Protein AF-A0AAD0YIH4-F1 (afdb_monomer_lite)

Sequence (157 aa):
MSGNIFQLDGFDDEIKNIKSNDTKKQFVEDNEIQKISLNMYKDDWEDLLRYRTYVITDQKKDFSQAEAFIYGLKLLDKKYKIKRGQEKISLDRGRREGEKREKKSSSIDLPSEWLNFINDFLYHKKMNEGIIKYSRLDMISEMISLIKQKNKEIPWN

Organism: NCBI:txid1493872

Structure (mmCIF, N/CA/C/O backbone):
data_AF-A0AAD0YIH4-F1
#
_entry.id   AF-A0AAD0YIH4-F1
#
loop_
_atom_site.group_PDB
_atom_site.id
_atom_site.type_symbol
_atom_site.label_atom_id
_atom_site.label_alt_id
_atom_site.label_comp_id
_atom_site.label_asym_id
_atom_site.label_entity_id
_atom_site.label_seq_id
_atom_site.pdbx_PDB_ins_code
_atom_site.Cartn_x
_atom_site.Cartn_y
_atom_site.Cartn_z
_atom_site.occupancy
_atom_site.B_iso_or_equiv
_atom_site.auth_seq_id
_atom_site.auth_comp_id
_atom_site.auth_asym_id
_atom_site.auth_atom_id
_atom_site.pdbx_PDB_model_num
ATOM 1 N N . MET A 1 1 ? -38.125 65.284 5.736 1.00 34.56 1 MET A N 1
ATOM 2 C CA . MET A 1 1 ? -38.991 64.887 6.868 1.00 34.56 1 MET A CA 1
ATOM 3 C C . MET A 1 1 ? -39.918 63.783 6.384 1.00 34.56 1 MET A C 1
ATOM 5 O O . MET A 1 1 ? -40.360 63.905 5.253 1.00 34.56 1 MET A O 1
ATOM 9 N N . SER A 1 2 ? -40.115 62.748 7.217 1.00 38.72 2 SER A N 1
ATOM 10 C CA . SER A 1 2 ? -41.028 61.583 7.095 1.00 38.72 2 SER A CA 1
ATOM 11 C C . SER A 1 2 ? -41.093 60.902 5.716 1.00 38.72 2 SER A C 1
ATOM 13 O O . SER A 1 2 ? -41.623 61.454 4.765 1.00 38.72 2 SER A O 1
ATOM 15 N N . GLY A 1 3 ? -40.558 59.700 5.516 1.00 37.09 3 GLY A N 1
ATOM 16 C CA . GLY A 1 3 ? -40.854 58.513 6.313 1.00 37.09 3 GLY A CA 1
ATOM 17 C C . GLY A 1 3 ? -42.113 57.856 5.752 1.00 37.09 3 GLY A C 1
ATOM 18 O O . GLY A 1 3 ? -43.198 58.373 5.972 1.00 37.09 3 GLY A O 1
ATOM 19 N N . ASN A 1 4 ? -41.944 56.754 5.021 1.00 42.50 4 ASN A N 1
ATOM 20 C CA . ASN A 1 4 ? -42.858 55.619 5.068 1.00 42.50 4 ASN A CA 1
ATOM 21 C C . ASN A 1 4 ? -42.137 54.369 4.562 1.00 42.50 4 ASN A C 1
ATOM 23 O O . ASN A 1 4 ? -41.763 54.243 3.398 1.00 42.50 4 ASN A O 1
ATOM 27 N N . ILE A 1 5 ? -41.907 53.490 5.529 1.00 46.03 5 ILE A N 1
ATOM 28 C CA . ILE A 1 5 ? -41.504 52.101 5.401 1.00 46.03 5 ILE A CA 1
ATOM 29 C C . ILE A 1 5 ? -42.656 51.376 4.704 1.00 46.03 5 ILE A C 1
ATOM 31 O O . ILE A 1 5 ? -43.760 51.340 5.239 1.00 46.03 5 ILE A O 1
ATOM 35 N N . PHE A 1 6 ? -42.402 50.799 3.534 1.00 43.91 6 PHE A N 1
ATOM 36 C CA . PHE A 1 6 ? -43.259 49.750 2.993 1.00 43.91 6 PHE A CA 1
ATOM 37 C C . PHE A 1 6 ? -42.583 48.411 3.280 1.00 43.91 6 PHE A C 1
ATOM 39 O O . PHE A 1 6 ? -41.640 48.009 2.600 1.00 43.91 6 PHE A O 1
ATOM 46 N N . GLN A 1 7 ? -43.051 47.768 4.351 1.00 48.78 7 GLN A N 1
ATOM 47 C CA . GLN A 1 7 ? -42.919 46.333 4.566 1.00 48.78 7 GLN A CA 1
ATOM 48 C C . GLN A 1 7 ? -43.753 45.633 3.490 1.00 48.78 7 GLN A C 1
ATOM 50 O O . GLN A 1 7 ? -44.964 45.830 3.414 1.00 48.78 7 GLN A O 1
ATOM 55 N N . LEU A 1 8 ? -43.095 44.856 2.634 1.00 46.34 8 LEU A N 1
ATOM 56 C CA . LEU A 1 8 ? -43.752 43.870 1.786 1.00 46.34 8 LEU A CA 1
ATOM 57 C C . LEU A 1 8 ? -43.713 42.538 2.539 1.00 46.34 8 LEU A C 1
ATOM 59 O O . LEU A 1 8 ? -42.771 41.761 2.406 1.00 46.34 8 LEU A O 1
ATOM 63 N N . ASP A 1 9 ? -44.738 42.328 3.363 1.00 48.41 9 ASP A N 1
ATOM 64 C CA . ASP A 1 9 ? -45.154 41.002 3.812 1.00 48.41 9 ASP A CA 1
ATOM 65 C C . ASP A 1 9 ? -45.593 40.206 2.577 1.00 48.41 9 ASP A C 1
ATOM 67 O O . ASP A 1 9 ? -46.499 40.628 1.855 1.00 48.41 9 ASP A O 1
ATOM 71 N N . GLY A 1 10 ? -44.943 39.069 2.311 1.00 44.09 10 GLY A N 1
ATOM 72 C CA . GLY A 1 10 ? -45.422 38.143 1.279 1.00 44.09 10 GLY A CA 1
ATOM 73 C C . GLY A 1 10 ? -44.395 37.304 0.520 1.00 44.09 10 GLY A C 1
ATOM 74 O O . GLY A 1 10 ? -44.792 36.654 -0.439 1.00 44.09 10 GLY A O 1
ATOM 75 N N . PHE A 1 11 ? -43.113 37.276 0.908 1.00 43.19 11 PHE A N 1
ATOM 76 C CA . PHE A 1 11 ? -42.099 36.425 0.248 1.00 43.19 11 PHE A CA 1
ATOM 77 C C . PHE A 1 11 ? -41.573 35.250 1.097 1.00 43.19 11 PHE A C 1
ATOM 79 O O . PHE A 1 11 ? -40.743 34.480 0.617 1.00 43.19 11 PHE A O 1
ATOM 86 N N . ASP A 1 12 ? -42.080 35.050 2.318 1.00 44.97 12 ASP A N 1
ATOM 87 C CA . ASP A 1 12 ? -41.549 34.031 3.243 1.00 44.97 12 ASP A CA 1
ATOM 88 C C . ASP A 1 12 ? -42.301 32.684 3.240 1.00 44.97 12 ASP A C 1
ATOM 90 O O . ASP A 1 12 ? -41.853 31.727 3.883 1.00 44.97 12 ASP A O 1
ATOM 94 N N . ASP A 1 13 ? -43.395 32.563 2.481 1.00 45.16 13 ASP A N 1
ATOM 95 C CA . ASP A 1 13 ? -44.203 31.333 2.444 1.00 45.16 13 ASP A CA 1
ATOM 96 C C . ASP A 1 13 ? -43.926 30.421 1.233 1.00 45.16 13 ASP A C 1
ATOM 98 O O . ASP A 1 13 ? -44.296 29.247 1.260 1.00 45.16 13 ASP A O 1
ATOM 102 N N . GLU A 1 14 ? -43.174 30.874 0.222 1.00 39.62 14 GLU A N 1
ATOM 103 C CA . GLU A 1 14 ? -42.782 30.022 -0.920 1.00 39.62 14 GLU A CA 1
ATOM 104 C C . GLU A 1 14 ? -41.479 29.230 -0.697 1.00 39.62 14 GLU A C 1
ATOM 106 O O . GLU A 1 14 ? -41.251 28.208 -1.344 1.00 39.62 14 GLU A O 1
ATOM 111 N N . ILE A 1 15 ? -40.644 29.605 0.282 1.00 42.94 15 ILE A N 1
ATOM 112 C CA . ILE A 1 15 ? -39.392 28.877 0.583 1.00 42.94 15 ILE A CA 1
ATOM 113 C C . ILE A 1 15 ? -39.635 27.655 1.497 1.00 42.94 15 ILE A C 1
ATOM 115 O O . ILE A 1 15 ? -38.762 26.800 1.667 1.00 42.94 15 ILE A O 1
ATOM 119 N N . LYS A 1 16 ? -40.843 27.492 2.054 1.00 40.66 16 LYS A N 1
ATOM 120 C CA . LYS A 1 16 ? -41.147 26.409 3.008 1.00 40.66 16 LYS A CA 1
ATOM 121 C C . LYS A 1 16 ? -41.650 25.098 2.396 1.00 40.66 16 LYS A C 1
ATOM 123 O O . LYS A 1 16 ? -41.770 24.133 3.143 1.00 40.66 16 LYS A O 1
ATOM 128 N N . ASN A 1 17 ? -41.861 25.005 1.078 1.00 40.72 17 ASN A N 1
ATOM 129 C CA . ASN A 1 17 ? -42.498 23.824 0.467 1.00 40.72 17 ASN A CA 1
ATOM 130 C C . ASN A 1 17 ? -41.671 23.014 -0.546 1.00 40.72 17 ASN A C 1
ATOM 132 O O . ASN A 1 17 ? -42.222 22.149 -1.221 1.00 40.72 17 ASN A O 1
ATOM 136 N N . ILE A 1 18 ? -40.344 23.176 -0.607 1.00 45.50 18 ILE A N 1
ATOM 137 C CA . ILE A 1 18 ? -39.478 22.252 -1.375 1.00 45.50 18 ILE A CA 1
ATOM 138 C C . ILE A 1 18 ? -38.484 21.550 -0.445 1.00 45.50 18 ILE A C 1
ATOM 140 O O . ILE A 1 18 ? -37.269 21.541 -0.624 1.00 45.50 18 ILE A O 1
ATOM 144 N N . LYS A 1 19 ? -39.034 20.923 0.592 1.00 43.19 19 LYS A N 1
ATOM 145 C CA . LYS A 1 19 ? -38.451 19.727 1.197 1.00 43.19 19 LYS A CA 1
ATOM 146 C C . LYS A 1 19 ? -39.546 18.680 1.250 1.00 43.19 19 LYS A C 1
ATOM 148 O O . LYS A 1 19 ? -40.392 18.745 2.136 1.00 43.19 19 LYS A O 1
ATOM 153 N N . SER A 1 20 ? -39.509 17.726 0.322 1.00 40.34 20 SER A N 1
ATOM 154 C CA . SER A 1 20 ? -39.433 16.288 0.628 1.00 40.34 20 SER A CA 1
ATOM 155 C C . SER A 1 20 ? -39.711 15.442 -0.620 1.00 40.34 20 SER A C 1
ATOM 157 O O . SER A 1 20 ? -40.820 15.439 -1.136 1.00 40.34 20 SER A O 1
ATOM 159 N N . ASN A 1 21 ? -38.688 14.663 -0.983 1.00 36.91 21 ASN A N 1
ATOM 160 C CA . ASN A 1 21 ? -38.746 13.321 -1.574 1.00 36.91 21 ASN A CA 1
ATOM 161 C C . ASN A 1 21 ? -39.139 13.194 -3.061 1.00 36.91 21 ASN A C 1
ATOM 163 O O . ASN A 1 21 ? -40.308 13.154 -3.403 1.00 36.91 21 ASN A O 1
ATOM 167 N N . ASP A 1 22 ? -38.153 12.978 -3.941 1.00 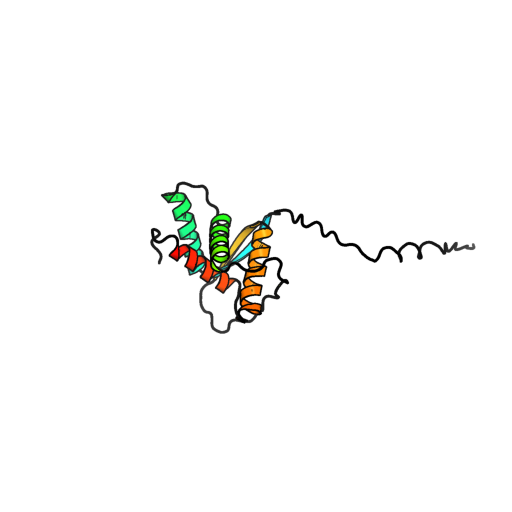36.97 22 ASP A N 1
ATOM 168 C CA . ASP A 1 22 ? -37.718 11.598 -4.194 1.00 36.97 22 ASP A CA 1
ATOM 169 C C . ASP A 1 22 ? -36.370 11.489 -4.935 1.00 36.97 22 ASP A C 1
ATOM 171 O O . ASP A 1 22 ? -36.170 11.902 -6.074 1.00 36.97 22 ASP A O 1
ATOM 175 N N . THR A 1 23 ? -35.421 10.916 -4.206 1.00 45.72 23 THR A N 1
ATOM 176 C CA . THR A 1 23 ? -34.347 10.003 -4.602 1.00 45.72 23 THR A CA 1
ATOM 177 C C . THR A 1 23 ? -34.129 9.722 -6.101 1.00 45.72 23 THR A C 1
ATOM 179 O O . THR A 1 23 ? -34.565 8.706 -6.633 1.00 45.72 23 THR A O 1
ATOM 182 N N . LYS A 1 24 ? -33.241 10.495 -6.733 1.00 36.31 24 LYS A N 1
ATOM 183 C CA . LYS A 1 24 ? -32.194 9.941 -7.611 1.00 36.31 24 LYS A CA 1
ATOM 184 C C . LYS A 1 24 ? -30.882 10.653 -7.303 1.00 36.31 24 LYS A C 1
ATOM 186 O O . LYS A 1 24 ? -30.561 11.670 -7.906 1.00 36.31 24 LYS A O 1
ATOM 191 N N . LYS A 1 25 ? -30.116 10.110 -6.346 1.00 39.94 25 LYS A N 1
ATOM 192 C CA . LYS A 1 25 ? -28.673 10.375 -6.274 1.00 39.94 25 LYS A CA 1
ATOM 193 C C . LYS A 1 25 ? -28.102 9.978 -7.632 1.00 39.94 25 LYS A C 1
ATOM 195 O O . LYS A 1 25 ? -28.015 8.790 -7.935 1.00 39.94 25 LYS A O 1
ATOM 200 N N . GLN A 1 26 ? -27.782 10.969 -8.455 1.00 36.53 26 GLN A N 1
ATOM 201 C CA . GLN A 1 26 ? -26.915 10.793 -9.606 1.00 36.53 26 GLN A CA 1
ATOM 202 C C . GLN A 1 26 ? -25.568 10.306 -9.064 1.00 36.53 26 GLN A C 1
ATOM 204 O O . GLN A 1 26 ? -24.735 11.094 -8.636 1.00 36.53 26 GLN A O 1
ATOM 209 N N . PHE A 1 27 ? -25.383 8.987 -9.026 1.00 39.50 27 PHE A N 1
ATOM 210 C CA . PHE A 1 27 ? -24.064 8.367 -8.970 1.00 39.50 27 PHE A CA 1
ATOM 211 C C . PHE A 1 27 ? -23.416 8.564 -10.341 1.00 39.50 27 PHE A C 1
ATOM 213 O O . PHE A 1 27 ? -23.359 7.659 -11.167 1.00 39.50 27 PHE A O 1
ATOM 220 N N . VAL A 1 28 ? -22.990 9.793 -10.591 1.00 44.62 28 VAL A N 1
ATOM 221 C CA . VAL A 1 28 ? -21.922 10.100 -11.532 1.00 44.62 28 VAL A CA 1
ATOM 222 C C . VAL A 1 28 ? -20.889 10.821 -10.678 1.00 44.62 28 VAL A C 1
ATOM 224 O O . VAL A 1 28 ? -20.770 12.038 -10.709 1.00 44.62 28 VAL A O 1
ATOM 227 N N . GLU A 1 29 ? -20.240 10.073 -9.780 1.00 48.09 29 GLU A N 1
ATOM 228 C CA . GLU A 1 29 ? -18.961 10.537 -9.252 1.00 48.09 29 GLU A CA 1
ATOM 229 C C . GLU A 1 29 ? -18.001 10.450 -10.430 1.00 48.09 29 GLU A C 1
ATOM 231 O O . GLU A 1 29 ? -17.615 9.359 -10.853 1.00 48.09 29 GLU A O 1
ATOM 236 N N . ASP A 1 30 ? -17.698 11.606 -11.009 1.00 55.88 30 ASP A N 1
ATOM 237 C CA . ASP A 1 30 ? -16.627 11.741 -11.974 1.00 55.88 30 ASP A CA 1
ATOM 238 C C . ASP A 1 30 ? -15.370 11.056 -11.416 1.00 55.88 30 ASP A C 1
ATOM 240 O O . ASP A 1 30 ? -15.063 11.135 -10.218 1.00 55.88 30 ASP A O 1
ATOM 244 N N . ASN A 1 31 ? -14.632 10.371 -12.293 1.00 72.06 31 ASN A N 1
ATOM 245 C CA . ASN A 1 31 ? -13.295 9.828 -12.024 1.00 72.06 31 ASN A CA 1
ATOM 246 C C . ASN A 1 31 ? -12.278 10.972 -11.850 1.00 72.06 31 ASN A C 1
ATOM 248 O O . ASN A 1 31 ? -11.231 11.013 -12.496 1.00 72.06 31 ASN A O 1
ATOM 252 N N . GLU A 1 32 ? -12.614 11.943 -11.007 1.00 88.81 32 GLU A N 1
ATOM 253 C CA . GLU A 1 32 ? -11.792 13.081 -10.673 1.00 88.81 32 GLU A CA 1
ATOM 254 C C . GLU A 1 32 ? -10.505 12.575 -10.030 1.00 88.81 32 GLU A C 1
ATOM 256 O O . GLU A 1 32 ? -10.502 11.741 -9.116 1.00 88.81 32 GLU A O 1
ATOM 261 N N . ILE A 1 33 ? -9.394 13.075 -10.553 1.00 90.12 33 ILE A N 1
ATOM 262 C CA . ILE A 1 33 ? -8.071 12.771 -10.041 1.00 90.12 33 ILE A CA 1
ATOM 263 C C . ILE A 1 33 ? -7.828 13.672 -8.833 1.00 90.12 33 ILE A C 1
ATOM 265 O O . ILE A 1 33 ? -7.804 14.895 -8.947 1.00 90.12 33 ILE A O 1
ATOM 269 N N . GLN A 1 34 ? -7.614 13.060 -7.673 1.00 91.38 34 GLN A N 1
ATOM 270 C CA . GLN A 1 34 ? -7.374 13.754 -6.416 1.00 91.38 34 GLN A CA 1
ATOM 271 C C . GLN A 1 34 ? -5.963 13.466 -5.906 1.00 91.38 34 GLN A C 1
ATOM 273 O O . GLN A 1 34 ? -5.536 12.313 -5.785 1.00 91.38 34 GLN A O 1
ATOM 278 N N . LYS A 1 35 ? -5.245 14.532 -5.550 1.00 90.75 35 LYS A N 1
ATOM 279 C CA . LYS A 1 35 ? -3.925 14.432 -4.930 1.00 90.75 35 LYS A CA 1
ATOM 280 C C . LYS A 1 35 ? -4.057 14.006 -3.475 1.00 90.75 35 LYS A C 1
ATOM 282 O O . LYS A 1 35 ? -4.691 14.695 -2.675 1.00 90.75 35 LYS A O 1
ATOM 287 N N . ILE A 1 36 ? -3.399 12.913 -3.101 1.00 88.56 36 ILE A N 1
ATOM 288 C CA . ILE A 1 36 ? -3.373 12.428 -1.721 1.00 88.56 36 ILE A CA 1
ATOM 289 C C . ILE A 1 36 ? -1.960 12.351 -1.157 1.00 88.56 36 ILE A C 1
ATOM 291 O O . ILE A 1 36 ? -1.000 12.022 -1.853 1.00 88.56 36 ILE A O 1
ATOM 295 N N . SER A 1 37 ? -1.841 12.622 0.144 1.00 86.62 37 SER A N 1
ATOM 296 C CA . SER A 1 37 ? -0.620 12.335 0.896 1.00 86.62 37 SER A CA 1
ATOM 297 C C . SER A 1 37 ? -0.533 10.838 1.180 1.00 86.62 37 SER A C 1
ATOM 299 O O . SER A 1 37 ? -1.440 10.244 1.771 1.00 86.62 37 SER A O 1
ATOM 301 N N . LEU A 1 38 ? 0.581 10.241 0.769 1.00 86.69 38 LEU A N 1
ATOM 302 C CA . LEU A 1 38 ? 0.908 8.844 0.978 1.00 86.69 38 LEU A CA 1
ATOM 303 C C . LEU A 1 38 ? 2.025 8.748 2.021 1.00 86.69 38 LEU A C 1
ATOM 305 O O . LEU A 1 38 ? 3.199 8.974 1.723 1.00 86.69 38 LEU A O 1
ATOM 309 N N . ASN A 1 39 ? 1.636 8.421 3.252 1.00 90.56 39 ASN A N 1
ATOM 310 C CA . ASN A 1 39 ? 2.558 8.115 4.343 1.00 90.56 39 ASN A CA 1
ATOM 311 C C . ASN A 1 39 ? 2.764 6.601 4.414 1.00 90.56 39 ASN A C 1
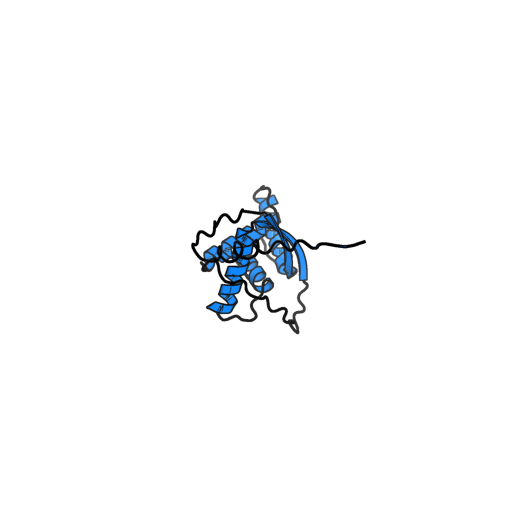ATOM 313 O O . ASN A 1 39 ? 1.787 5.865 4.535 1.00 90.56 39 ASN A O 1
ATOM 317 N N . MET A 1 40 ? 4.018 6.155 4.362 1.00 92.06 40 MET A N 1
ATOM 318 C CA . MET A 1 40 ? 4.419 4.741 4.350 1.00 92.06 40 MET A CA 1
ATOM 319 C C . MET A 1 40 ? 5.568 4.503 5.329 1.00 92.06 40 MET A C 1
ATOM 321 O O . MET A 1 40 ? 6.303 5.441 5.657 1.00 92.06 40 MET A O 1
ATOM 325 N N . TYR A 1 41 ? 5.773 3.255 5.759 1.00 93.62 41 TYR A N 1
ATOM 326 C CA . TYR A 1 41 ? 7.084 2.874 6.288 1.00 93.62 41 TYR A CA 1
ATOM 327 C C . TYR A 1 41 ? 8.124 2.963 5.174 1.00 93.62 41 TYR A C 1
ATOM 329 O O . TYR A 1 41 ? 7.807 2.751 4.004 1.00 93.62 41 TYR A O 1
ATOM 337 N N . LYS A 1 42 ? 9.359 3.304 5.535 1.00 93.31 42 LYS A N 1
ATOM 338 C CA . LYS A 1 42 ? 10.448 3.451 4.570 1.00 93.31 42 LYS A CA 1
ATOM 339 C C . LYS A 1 42 ? 10.669 2.176 3.759 1.00 93.31 42 LYS A C 1
ATOM 341 O O . LYS A 1 42 ? 10.710 2.274 2.542 1.00 93.31 42 LYS A O 1
ATOM 346 N N . ASP A 1 43 ? 10.706 1.014 4.408 1.00 93.94 43 ASP A N 1
ATOM 347 C CA . ASP A 1 43 ? 10.904 -0.267 3.714 1.00 93.94 43 ASP A CA 1
ATOM 348 C C . ASP A 1 43 ? 9.786 -0.518 2.685 1.00 93.94 43 ASP A C 1
ATOM 350 O O . ASP A 1 43 ? 10.058 -0.793 1.522 1.00 93.94 43 ASP A O 1
ATOM 354 N N . ASP A 1 44 ? 8.524 -0.284 3.069 1.00 95.12 44 ASP A N 1
ATOM 355 C CA . ASP A 1 44 ? 7.371 -0.421 2.168 1.00 95.12 44 ASP A CA 1
ATOM 356 C C . ASP A 1 44 ? 7.449 0.547 0.974 1.00 95.12 44 ASP A C 1
ATOM 358 O O . ASP A 1 44 ? 7.020 0.228 -0.137 1.00 95.12 44 ASP A O 1
ATOM 362 N N . TRP A 1 45 ? 7.977 1.754 1.195 1.00 94.81 45 TRP A N 1
ATOM 363 C CA . TRP A 1 45 ? 8.199 2.740 0.140 1.00 94.81 45 TRP A CA 1
ATOM 364 C C . TRP A 1 45 ? 9.319 2.309 -0.816 1.00 94.81 45 TRP A C 1
ATOM 366 O O . TRP A 1 45 ? 9.153 2.418 -2.033 1.00 94.81 45 TRP A O 1
ATOM 376 N N . GLU A 1 46 ? 10.428 1.786 -0.288 1.00 95.00 46 GLU A N 1
ATOM 377 C CA . GLU A 1 46 ? 11.539 1.242 -1.079 1.00 95.00 46 GLU A CA 1
ATOM 378 C C . GLU A 1 46 ? 11.096 0.030 -1.905 1.00 95.00 46 GLU A C 1
ATOM 380 O O . GLU A 1 46 ? 11.447 -0.081 -3.080 1.00 95.00 46 GLU A O 1
ATOM 385 N N . ASP A 1 47 ? 10.259 -0.836 -1.338 1.00 96.44 47 ASP A N 1
ATOM 386 C CA . ASP A 1 47 ? 9.680 -1.982 -2.035 1.00 96.44 47 ASP A CA 1
ATOM 387 C C . ASP A 1 47 ? 8.725 -1.560 -3.156 1.00 96.44 47 ASP A C 1
ATOM 389 O O . ASP A 1 47 ? 8.780 -2.102 -4.263 1.00 96.44 47 ASP A O 1
ATOM 393 N N . LEU A 1 48 ? 7.873 -0.557 -2.916 1.00 96.00 48 LEU A N 1
ATOM 394 C CA . LEU A 1 48 ? 6.994 -0.020 -3.957 1.00 96.00 48 LEU A CA 1
ATOM 395 C C . LEU A 1 48 ? 7.801 0.595 -5.105 1.00 96.00 48 LEU A C 1
ATOM 397 O O . LEU A 1 48 ? 7.470 0.392 -6.276 1.00 96.00 48 LEU A O 1
ATOM 401 N N . LEU A 1 49 ? 8.873 1.323 -4.779 1.00 94.81 49 LEU A N 1
ATOM 402 C CA . LEU A 1 49 ? 9.801 1.845 -5.777 1.00 94.81 49 LEU A CA 1
ATOM 403 C C . LEU A 1 49 ? 10.511 0.732 -6.534 1.00 94.81 49 LEU A C 1
ATOM 405 O O . LEU A 1 49 ? 10.654 0.838 -7.747 1.00 94.81 49 LEU A O 1
ATOM 409 N N . ARG A 1 50 ? 10.934 -0.337 -5.856 1.00 95.81 50 ARG A N 1
ATOM 410 C CA . ARG A 1 50 ? 11.574 -1.483 -6.505 1.00 95.81 50 ARG A CA 1
ATOM 411 C C . ARG A 1 50 ? 10.638 -2.147 -7.504 1.00 95.81 50 ARG A C 1
ATOM 413 O O . ARG A 1 50 ? 11.050 -2.398 -8.634 1.00 95.81 50 ARG A O 1
ATOM 420 N N . TYR A 1 51 ? 9.377 -2.353 -7.121 1.00 96.62 51 TYR A N 1
ATOM 421 C CA . TYR A 1 51 ? 8.348 -2.848 -8.033 1.00 96.62 51 TYR A CA 1
ATOM 422 C C . TYR A 1 51 ? 8.191 -1.939 -9.251 1.00 96.62 51 TYR A C 1
ATOM 424 O O . TYR A 1 51 ? 8.258 -2.403 -10.388 1.00 96.62 51 TYR A O 1
ATOM 432 N N . ARG A 1 52 ? 8.024 -0.632 -9.020 1.00 95.38 52 ARG A N 1
ATOM 433 C CA . ARG A 1 52 ? 7.890 0.347 -10.101 1.00 95.38 52 ARG A CA 1
ATOM 434 C C . ARG A 1 52 ? 9.094 0.308 -11.042 1.00 95.38 52 ARG A C 1
ATOM 436 O O . ARG A 1 52 ? 8.903 0.268 -12.252 1.00 95.38 52 ARG A O 1
ATOM 443 N N . THR A 1 53 ? 10.309 0.319 -10.498 1.00 94.75 53 THR A N 1
ATOM 444 C CA . THR A 1 53 ? 11.545 0.281 -11.286 1.00 94.75 53 THR A CA 1
ATOM 445 C C . THR A 1 53 ? 11.587 -0.966 -12.151 1.00 94.75 53 THR A C 1
ATOM 447 O O . THR A 1 53 ? 11.759 -0.815 -13.349 1.00 94.75 53 THR A O 1
ATOM 450 N N . TYR A 1 54 ? 11.321 -2.150 -11.591 1.00 94.56 54 TYR A N 1
ATOM 451 C CA . TYR A 1 54 ? 11.256 -3.400 -12.355 1.00 94.56 54 TYR A CA 1
ATOM 452 C C . TYR A 1 54 ? 10.272 -3.322 -13.536 1.00 94.56 54 TYR A C 1
ATOM 454 O O . TYR A 1 54 ? 10.593 -3.719 -14.654 1.00 94.56 54 TYR A O 1
ATOM 462 N N . VAL A 1 55 ? 9.078 -2.754 -13.335 1.00 94.44 55 VAL A N 1
ATOM 463 C CA . VAL A 1 55 ? 8.109 -2.588 -14.434 1.00 94.44 55 VAL A CA 1
ATOM 464 C C . VAL A 1 55 ? 8.650 -1.653 -15.526 1.00 94.44 55 VAL A C 1
ATOM 466 O O . VAL A 1 55 ? 8.473 -1.924 -16.714 1.00 94.44 55 VAL A O 1
ATOM 469 N N . ILE A 1 56 ? 9.348 -0.581 -15.152 1.00 93.94 56 ILE A N 1
ATOM 470 C CA . ILE A 1 56 ? 9.943 0.353 -16.117 1.00 93.94 56 ILE A CA 1
ATOM 471 C C . ILE A 1 56 ? 11.124 -0.285 -16.855 1.00 93.94 56 ILE A C 1
ATOM 473 O O . ILE A 1 56 ? 11.196 -0.207 -18.078 1.00 93.94 56 ILE A O 1
ATOM 477 N N . THR A 1 57 ? 12.059 -0.904 -16.137 1.00 91.69 57 THR A N 1
ATOM 478 C CA . THR A 1 57 ? 13.329 -1.381 -16.701 1.00 91.69 57 THR A CA 1
ATOM 479 C C . THR A 1 57 ? 13.170 -2.694 -17.444 1.00 91.69 57 THR A C 1
ATOM 481 O O . THR A 1 57 ? 13.616 -2.820 -18.585 1.00 91.69 57 THR A O 1
ATOM 484 N N . ASP A 1 58 ? 12.506 -3.663 -16.823 1.00 91.25 58 ASP A N 1
ATOM 485 C CA . ASP A 1 58 ? 12.450 -5.036 -17.314 1.00 91.25 58 ASP A CA 1
ATOM 486 C C . ASP A 1 58 ? 11.250 -5.237 -18.238 1.00 91.25 58 ASP A C 1
ATOM 488 O O . ASP A 1 58 ? 11.367 -5.896 -19.271 1.00 91.25 58 ASP A O 1
ATOM 492 N N . GLN A 1 59 ? 10.103 -4.622 -17.922 1.00 89.94 59 GLN A N 1
ATOM 493 C CA . GLN A 1 59 ? 8.912 -4.702 -18.778 1.00 89.94 59 GLN A CA 1
ATOM 494 C C . GLN A 1 59 ? 8.816 -3.571 -19.809 1.00 89.94 59 GLN A C 1
ATOM 496 O O . GLN A 1 59 ? 7.940 -3.636 -20.672 1.00 89.94 59 GLN A O 1
ATOM 501 N N . LYS A 1 60 ? 9.711 -2.572 -19.754 1.00 89.75 60 LYS A N 1
ATOM 502 C CA . LYS A 1 60 ? 9.789 -1.440 -20.698 1.00 89.75 60 LYS A CA 1
ATOM 503 C C . LYS A 1 60 ? 8.462 -0.693 -20.858 1.00 89.75 60 LYS A C 1
ATOM 505 O O . LYS A 1 60 ? 8.044 -0.388 -21.975 1.00 89.75 60 LYS A O 1
ATOM 510 N N . LYS A 1 61 ? 7.783 -0.431 -19.740 1.00 91.12 61 LYS A N 1
ATOM 511 C CA . LYS A 1 61 ? 6.516 0.311 -19.702 1.00 91.12 61 LYS A CA 1
ATOM 512 C C . LYS A 1 61 ? 6.685 1.628 -18.966 1.00 91.12 61 LYS A C 1
ATOM 514 O O . LYS A 1 61 ? 7.317 1.670 -17.912 1.00 91.12 61 LYS A O 1
ATOM 519 N N . ASP A 1 62 ? 6.030 2.667 -19.468 1.00 89.81 62 ASP A N 1
ATOM 520 C CA . ASP A 1 62 ? 5.815 3.873 -18.679 1.00 89.81 62 ASP A CA 1
ATOM 521 C C . ASP A 1 62 ? 4.904 3.519 -17.505 1.00 89.81 62 ASP A C 1
ATOM 523 O O . ASP A 1 62 ? 3.777 3.061 -17.691 1.00 89.81 62 ASP A O 1
ATOM 527 N N . PHE A 1 63 ? 5.445 3.641 -16.292 1.00 92.69 63 PHE A N 1
ATOM 528 C CA . PHE A 1 63 ? 4.757 3.217 -15.080 1.00 92.69 63 PHE A CA 1
ATOM 529 C C . PHE A 1 63 ? 5.027 4.188 -13.929 1.00 92.69 63 PHE A C 1
ATOM 531 O O . PHE A 1 63 ? 6.150 4.380 -13.444 1.00 92.69 63 PHE A O 1
ATOM 538 N N . SER A 1 64 ? 3.974 4.858 -13.496 1.00 93.38 64 SER A N 1
ATOM 539 C CA . SER A 1 64 ? 3.992 5.868 -12.447 1.00 93.38 64 SER A CA 1
ATOM 540 C C . SER A 1 64 ? 3.919 5.252 -11.046 1.00 93.38 64 SER A C 1
ATOM 542 O O . SER A 1 64 ? 3.567 4.088 -10.846 1.00 93.38 64 SER A O 1
ATOM 544 N N . GLN A 1 65 ? 4.228 6.064 -10.031 1.00 91.75 65 GLN A N 1
ATOM 545 C CA . GLN A 1 65 ? 4.054 5.663 -8.630 1.00 91.75 65 GLN A CA 1
ATOM 546 C C . GLN A 1 65 ? 2.576 5.410 -8.289 1.00 91.75 65 GLN A C 1
ATOM 548 O O . GLN A 1 65 ? 2.268 4.503 -7.518 1.00 91.75 65 GLN A O 1
ATOM 553 N N . ALA A 1 66 ? 1.666 6.194 -8.877 1.00 94.06 66 ALA A N 1
ATOM 554 C CA . ALA A 1 66 ? 0.227 6.024 -8.711 1.00 94.06 66 ALA A CA 1
ATOM 555 C C . ALA A 1 66 ? -0.248 4.681 -9.285 1.00 94.06 66 ALA A C 1
ATOM 557 O O . ALA A 1 66 ? -1.001 3.971 -8.625 1.00 94.06 66 ALA A O 1
ATOM 558 N N . GLU A 1 67 ? 0.242 4.276 -10.459 1.00 95.69 67 GLU A N 1
ATOM 559 C CA . GLU A 1 67 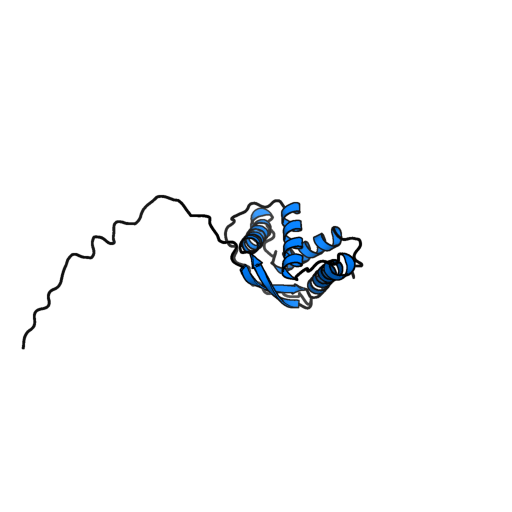? -0.104 2.979 -11.053 1.00 95.69 67 GLU A CA 1
ATOM 560 C C . GLU A 1 67 ? 0.439 1.800 -10.245 1.00 95.69 67 GLU A C 1
ATOM 562 O O . GLU A 1 67 ? -0.276 0.815 -10.052 1.00 95.69 67 GLU A O 1
ATOM 567 N N . ALA A 1 68 ? 1.655 1.912 -9.704 1.00 95.75 68 ALA A N 1
ATOM 568 C CA . ALA A 1 68 ? 2.203 0.919 -8.781 1.00 95.75 68 ALA A CA 1
ATOM 569 C C . ALA A 1 68 ? 1.329 0.773 -7.525 1.00 95.75 68 ALA A C 1
ATOM 571 O O . ALA A 1 68 ? 1.038 -0.340 -7.080 1.00 95.75 68 ALA A O 1
ATOM 572 N N . PHE A 1 69 ? 0.857 1.897 -6.983 1.00 96.12 69 PHE A N 1
ATOM 573 C CA . PHE A 1 69 ? -0.048 1.912 -5.840 1.00 96.12 69 PHE A CA 1
ATOM 574 C C . PHE A 1 69 ? -1.414 1.293 -6.180 1.00 96.12 69 PHE A C 1
ATOM 576 O O . PHE A 1 69 ? -1.886 0.404 -5.474 1.00 96.12 69 PHE A O 1
ATOM 583 N N . ILE A 1 70 ? -2.018 1.686 -7.306 1.00 96.50 70 ILE A N 1
ATOM 584 C CA . ILE A 1 70 ? -3.287 1.133 -7.806 1.00 96.50 70 ILE A CA 1
ATOM 585 C C . ILE A 1 70 ? -3.174 -0.373 -8.055 1.00 96.50 70 ILE A C 1
ATOM 587 O O . ILE A 1 70 ? -4.101 -1.117 -7.738 1.00 96.50 70 ILE A O 1
ATOM 591 N N . TYR A 1 71 ? -2.055 -0.852 -8.602 1.00 97.38 71 TYR A N 1
ATOM 592 C CA . TYR A 1 71 ? -1.816 -2.285 -8.773 1.00 97.38 71 TYR A CA 1
ATOM 593 C C . TYR A 1 71 ? -1.909 -3.023 -7.436 1.00 97.38 71 TYR A C 1
ATOM 595 O O . TYR A 1 71 ? -2.604 -4.035 -7.333 1.00 97.38 71 TYR A O 1
ATOM 603 N N . GLY A 1 72 ? -1.285 -2.477 -6.397 1.00 97.00 72 GLY A N 1
ATOM 604 C CA . GLY A 1 72 ? -1.413 -2.996 -5.047 1.00 97.00 72 GLY A CA 1
ATOM 605 C C . GLY A 1 72 ? -2.862 -3.003 -4.540 1.00 97.00 72 GLY A C 1
ATOM 606 O O . GLY A 1 72 ? -3.332 -4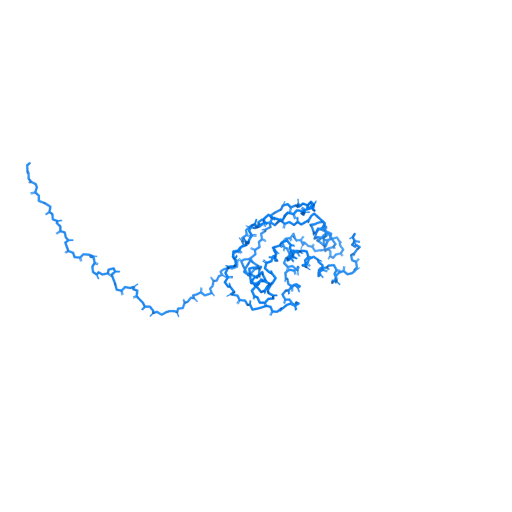.032 -4.048 1.00 97.00 72 GLY A O 1
ATOM 607 N N . LEU A 1 73 ? -3.603 -1.902 -4.701 1.00 96.56 73 LEU A N 1
ATOM 608 C CA . LEU A 1 73 ? -5.017 -1.834 -4.302 1.00 96.56 73 LEU A CA 1
ATOM 609 C C . LEU A 1 73 ? -5.871 -2.881 -5.034 1.00 96.56 73 LEU A C 1
ATOM 611 O O . LEU A 1 73 ? -6.700 -3.542 -4.413 1.00 96.56 73 LEU A O 1
ATOM 615 N N . LYS A 1 74 ? -5.615 -3.117 -6.327 1.00 96.81 74 LYS A N 1
ATOM 616 C CA . LYS A 1 74 ? -6.259 -4.191 -7.105 1.00 96.81 74 LYS A CA 1
ATOM 617 C C . LYS A 1 74 ? -5.977 -5.578 -6.525 1.00 96.81 74 LYS A C 1
ATOM 619 O O . LYS A 1 74 ? -6.836 -6.455 -6.601 1.00 96.81 74 LYS A O 1
ATOM 624 N N . LEU A 1 75 ? -4.786 -5.819 -5.972 1.00 97.44 75 LEU A N 1
ATOM 625 C CA . LEU A 1 75 ? -4.473 -7.090 -5.310 1.00 97.44 75 LEU A CA 1
ATOM 626 C C . LEU A 1 75 ? -5.250 -7.258 -4.002 1.00 97.44 75 LEU A C 1
ATOM 628 O O . LEU A 1 75 ? -5.747 -8.356 -3.741 1.00 97.44 75 LEU A O 1
ATOM 632 N N . LEU A 1 76 ? -5.392 -6.187 -3.216 1.00 96.56 76 LEU A N 1
ATOM 633 C CA . LEU A 1 76 ? -6.237 -6.193 -2.019 1.00 96.56 76 LEU A CA 1
ATOM 634 C C . LEU A 1 76 ? -7.697 -6.481 -2.376 1.00 96.56 76 LEU A C 1
ATOM 636 O O . LEU A 1 76 ? -8.308 -7.362 -1.773 1.00 96.56 76 LEU A O 1
ATOM 640 N N . ASP A 1 77 ? -8.229 -5.798 -3.388 1.00 95.06 77 ASP A N 1
ATOM 641 C CA . ASP A 1 77 ? -9.613 -5.969 -3.836 1.00 95.06 77 ASP A CA 1
ATOM 642 C C . ASP A 1 77 ? -9.893 -7.418 -4.264 1.00 95.06 77 ASP A C 1
ATOM 644 O O . ASP A 1 77 ? -10.833 -8.057 -3.789 1.00 95.06 77 ASP A O 1
ATOM 648 N N . LYS A 1 78 ? -8.987 -8.008 -5.056 1.00 95.00 78 LYS A N 1
ATOM 649 C CA . LYS A 1 78 ? -9.071 -9.420 -5.464 1.00 95.00 78 LYS A CA 1
ATOM 650 C C . LYS A 1 78 ? -9.035 -10.398 -4.290 1.00 95.00 78 LYS A C 1
ATOM 652 O O . LYS A 1 78 ? -9.696 -11.435 -4.359 1.00 95.00 78 LYS A O 1
ATOM 657 N N . LYS A 1 79 ? -8.235 -10.112 -3.257 1.00 95.94 79 LYS A N 1
ATOM 658 C CA . LYS A 1 79 ? -8.065 -10.993 -2.091 1.00 95.94 79 LYS A CA 1
ATOM 659 C C . LYS A 1 79 ? -9.279 -10.952 -1.165 1.00 95.94 79 LYS A C 1
ATOM 661 O O . LYS A 1 79 ? -9.701 -12.006 -0.702 1.00 95.94 79 LYS A O 1
ATOM 666 N N . TYR A 1 80 ? -9.819 -9.765 -0.900 1.00 92.88 80 TYR A N 1
ATOM 667 C CA . TYR A 1 80 ? -10.824 -9.568 0.147 1.00 92.88 80 TYR A CA 1
ATOM 668 C C . TYR A 1 80 ? -12.261 -9.448 -0.357 1.00 92.88 80 TYR A C 1
ATOM 670 O O . TYR A 1 80 ? -13.172 -9.770 0.399 1.00 92.88 80 TYR A O 1
ATOM 678 N N . LYS A 1 81 ? -12.483 -9.022 -1.610 1.00 90.31 81 LYS A N 1
ATOM 679 C CA . LYS A 1 81 ? -13.823 -8.851 -2.206 1.00 90.31 81 LYS A CA 1
ATOM 680 C C . LYS A 1 81 ? -14.789 -8.106 -1.275 1.00 90.31 81 LYS A C 1
ATOM 682 O O . LYS A 1 81 ? -15.870 -8.591 -0.940 1.00 90.31 81 LYS A O 1
ATOM 687 N N . ILE A 1 82 ? -14.358 -6.940 -0.809 1.00 90.19 82 ILE A N 1
ATOM 688 C CA . ILE A 1 82 ? -15.085 -6.164 0.196 1.00 90.19 82 ILE A CA 1
ATOM 689 C C . ILE A 1 82 ? -16.352 -5.519 -0.381 1.00 90.19 82 ILE A C 1
ATOM 691 O O . ILE A 1 82 ? -16.444 -5.221 -1.573 1.00 90.19 82 ILE A O 1
ATOM 695 N N . LYS A 1 83 ? -17.326 -5.237 0.489 1.00 91.12 83 LYS A N 1
ATOM 696 C CA . LYS A 1 83 ? -18.516 -4.461 0.122 1.00 91.12 83 LYS A CA 1
ATOM 697 C C . LYS A 1 83 ? -18.137 -2.990 -0.091 1.00 91.12 83 LYS A C 1
ATOM 699 O O . LYS A 1 83 ? -17.439 -2.413 0.737 1.00 91.12 83 LYS A O 1
ATOM 704 N N . ARG A 1 84 ? -18.618 -2.387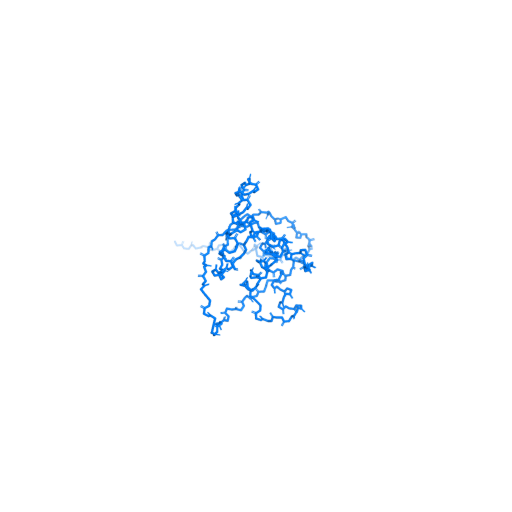 -1.183 1.00 92.50 84 ARG A N 1
ATOM 705 C CA . ARG A 1 84 ? -18.342 -0.988 -1.557 1.00 92.50 84 ARG A CA 1
ATOM 706 C C . ARG A 1 84 ? -19.358 -0.005 -0.969 1.00 92.50 84 ARG A C 1
ATOM 708 O O . ARG A 1 84 ? -20.434 -0.428 -0.539 1.00 92.50 84 ARG A O 1
ATOM 715 N N . GLY A 1 85 ? -19.017 1.284 -0.955 1.00 90.44 85 GLY A N 1
ATOM 716 C CA . GLY A 1 85 ? -19.912 2.364 -0.518 1.00 90.44 85 GLY A CA 1
ATOM 717 C C . GLY A 1 85 ? -20.176 2.347 0.987 1.00 90.44 85 GLY A C 1
ATOM 718 O O . GLY A 1 85 ? -21.311 2.546 1.419 1.00 90.44 85 GLY A O 1
ATOM 719 N N . GLN A 1 86 ? -19.151 2.023 1.773 1.00 89.81 86 GLN A N 1
ATOM 720 C CA . GLN A 1 86 ? -19.221 2.012 3.228 1.00 89.81 86 GLN A CA 1
ATOM 721 C C . GLN A 1 86 ? -19.144 3.432 3.788 1.00 89.81 86 GLN A C 1
ATOM 723 O O . GLN A 1 86 ? -18.662 4.368 3.145 1.00 89.81 86 GLN A O 1
ATOM 728 N N . GLU A 1 87 ? -19.601 3.591 5.026 1.00 86.38 87 GLU A N 1
ATOM 729 C CA . GLU A 1 87 ? -19.506 4.867 5.724 1.00 86.38 87 GLU A CA 1
ATOM 730 C C . GLU A 1 87 ? -18.043 5.292 5.896 1.00 86.38 87 GLU A C 1
ATOM 732 O O . GLU A 1 87 ? -17.122 4.475 6.009 1.00 86.38 87 GLU A O 1
ATOM 737 N N . LYS A 1 88 ? -17.805 6.605 5.908 1.00 82.38 88 LYS A N 1
ATOM 738 C CA . LYS A 1 88 ? -16.458 7.132 6.103 1.00 82.38 88 LYS A CA 1
ATOM 739 C C . LYS A 1 88 ? -16.014 6.864 7.533 1.00 82.38 88 LYS A C 1
ATOM 741 O O . LYS A 1 88 ? -16.559 7.434 8.475 1.00 82.38 88 LYS A O 1
ATOM 746 N N . ILE A 1 89 ? -14.988 6.040 7.700 1.00 76.56 89 ILE A N 1
ATOM 747 C CA . ILE A 1 89 ? -14.412 5.825 9.025 1.00 76.56 89 ILE A CA 1
ATOM 748 C C . ILE A 1 89 ? -13.575 7.034 9.449 1.00 76.56 89 ILE A C 1
ATOM 750 O O . ILE A 1 89 ? -12.697 7.511 8.723 1.00 76.56 89 ILE A O 1
ATOM 754 N N . SER A 1 90 ? -13.791 7.489 10.682 1.00 68.56 90 SER A N 1
ATOM 755 C CA . SER A 1 90 ? -12.830 8.369 11.337 1.00 68.56 90 SER A CA 1
ATOM 756 C C . SER A 1 90 ? -11.549 7.574 11.588 1.00 68.56 90 SER A C 1
ATOM 758 O O . SER A 1 90 ? -11.549 6.532 12.252 1.00 68.56 90 SER A O 1
ATOM 760 N N . LEU A 1 91 ? -10.442 8.022 10.998 1.00 63.97 91 LEU A N 1
ATOM 761 C CA . LEU A 1 91 ? -9.147 7.431 11.291 1.00 63.97 91 LEU A CA 1
ATOM 762 C C . LEU A 1 91 ? -8.736 7.875 12.679 1.00 63.97 91 LEU A C 1
ATOM 764 O O . LEU A 1 91 ? -8.478 9.056 12.909 1.00 63.97 91 LEU A O 1
ATOM 768 N N . ASP A 1 92 ? -8.667 6.902 13.580 1.00 59.53 92 ASP A N 1
ATOM 769 C CA . ASP A 1 92 ? -8.112 7.114 14.897 1.00 59.53 92 ASP A CA 1
ATOM 770 C C . ASP A 1 92 ? -6.691 7.672 14.738 1.00 59.53 92 ASP A C 1
ATOM 772 O O . ASP A 1 92 ? -5.814 7.032 14.149 1.00 59.53 92 ASP A O 1
ATOM 776 N N . ARG A 1 93 ? -6.481 8.909 15.200 1.00 52.03 93 ARG A N 1
ATOM 777 C CA . ARG A 1 93 ? -5.174 9.588 15.166 1.00 52.03 93 ARG A CA 1
ATOM 778 C C . ARG A 1 93 ? -4.235 9.049 16.251 1.00 52.03 93 ARG A C 1
ATOM 780 O O . ARG A 1 93 ? -3.198 9.660 16.503 1.00 52.03 93 ARG A O 1
ATOM 787 N N . GLY A 1 94 ? -4.623 7.950 16.906 1.00 46.53 94 GLY A N 1
ATOM 788 C CA . GLY A 1 94 ? -3.960 7.347 18.051 1.00 46.53 94 GLY A CA 1
ATOM 789 C C . GLY A 1 94 ? -2.441 7.344 17.918 1.00 46.53 94 GLY A C 1
ATOM 790 O O . GLY A 1 94 ? -1.870 6.836 16.950 1.00 46.53 94 GLY A O 1
ATOM 791 N N . ARG A 1 95 ? -1.788 7.929 18.924 1.00 43.94 95 ARG A N 1
ATOM 792 C CA . ARG A 1 95 ? -0.341 7.875 19.118 1.00 43.94 95 ARG A CA 1
ATOM 793 C C . ARG A 1 95 ? 0.036 6.393 19.215 1.00 43.94 95 ARG A C 1
ATOM 795 O O . ARG A 1 95 ? -0.281 5.745 20.208 1.00 43.94 95 ARG A O 1
ATOM 802 N N . ARG A 1 96 ? 0.680 5.831 18.187 1.00 55.19 96 ARG A N 1
ATOM 803 C CA . ARG A 1 96 ? 1.378 4.546 18.338 1.00 55.19 96 ARG A CA 1
ATOM 804 C C . ARG A 1 96 ? 2.560 4.798 19.267 1.00 55.19 96 ARG A C 1
ATOM 806 O O . ARG A 1 96 ? 3.619 5.228 18.817 1.00 55.19 96 ARG A O 1
ATOM 813 N N . GLU A 1 97 ? 2.367 4.601 20.565 1.00 47.22 97 GLU A N 1
ATOM 814 C CA . GLU A 1 97 ? 3.492 4.474 21.484 1.00 47.22 97 GLU A CA 1
ATOM 815 C C . GLU A 1 97 ? 4.365 3.306 21.004 1.00 47.22 97 GLU A C 1
ATOM 817 O O . GLU A 1 97 ? 3.892 2.181 20.858 1.00 47.22 97 GLU A O 1
ATOM 822 N N . GLY A 1 98 ? 5.630 3.593 20.689 1.00 58.69 98 GLY A N 1
ATOM 823 C CA . GLY A 1 98 ? 6.657 2.573 20.456 1.00 58.69 98 GLY A CA 1
ATOM 824 C C . GLY A 1 98 ? 7.022 2.249 19.004 1.00 58.69 98 GLY A C 1
ATOM 825 O O . GLY A 1 98 ? 7.974 1.499 18.791 1.00 58.69 98 GLY A O 1
ATOM 826 N N . GLU A 1 99 ? 6.360 2.812 17.990 1.00 57.06 99 GLU A N 1
ATOM 827 C CA . GLU A 1 99 ? 6.683 2.468 16.599 1.00 57.06 99 GL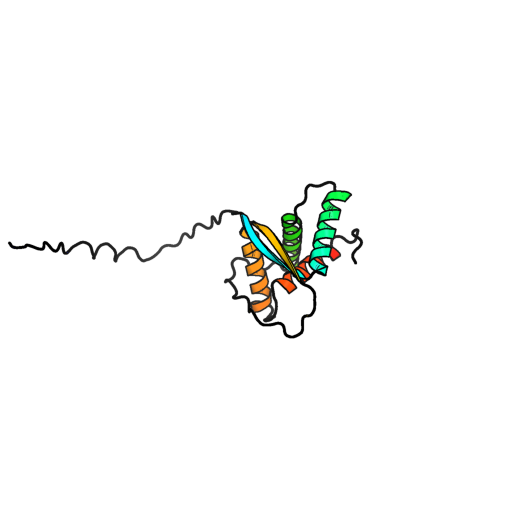U A CA 1
ATOM 828 C C . GLU A 1 99 ? 7.866 3.286 16.052 1.00 57.06 99 GLU A C 1
ATOM 830 O O . GLU A 1 99 ? 7.706 4.398 15.553 1.00 57.06 99 GLU A O 1
ATOM 835 N N . LYS A 1 100 ? 9.071 2.712 16.154 1.00 69.88 100 LYS A N 1
ATOM 836 C CA . LYS A 1 100 ? 10.352 3.323 15.743 1.00 69.88 100 LYS A CA 1
ATOM 837 C C . LYS A 1 100 ? 10.679 3.202 14.245 1.00 69.88 100 LYS A C 1
ATOM 839 O O . LYS A 1 100 ? 11.765 3.608 13.840 1.00 69.88 100 LYS A O 1
ATOM 844 N N . ARG A 1 101 ? 9.800 2.616 13.422 1.00 81.50 101 ARG A N 1
ATOM 845 C CA . ARG A 1 101 ? 10.073 2.441 11.984 1.00 81.50 101 ARG A CA 1
ATOM 846 C C . ARG A 1 101 ? 10.080 3.799 11.284 1.00 81.50 101 ARG A C 1
ATOM 848 O O . ARG A 1 101 ? 9.140 4.578 11.442 1.00 81.50 101 ARG A O 1
ATOM 855 N N . GLU A 1 102 ? 11.130 4.064 10.508 1.00 88.25 102 GLU A N 1
ATOM 856 C CA . GLU A 1 102 ? 11.258 5.293 9.723 1.00 88.25 102 GLU A CA 1
ATOM 857 C C . GLU A 1 102 ? 10.082 5.402 8.740 1.00 88.25 102 GLU A C 1
ATOM 859 O O . GLU A 1 102 ? 9.682 4.414 8.118 1.00 88.25 102 GLU A O 1
ATOM 864 N N . LYS A 1 103 ? 9.501 6.600 8.618 1.00 89.75 103 LYS A N 1
ATOM 865 C CA . LYS A 1 103 ? 8.357 6.867 7.739 1.00 89.75 103 LYS A CA 1
ATOM 866 C C . LYS A 1 103 ? 8.767 7.814 6.623 1.00 89.75 103 LYS A C 1
ATOM 868 O O . LYS A 1 103 ? 9.508 8.769 6.850 1.00 89.75 103 LYS A O 1
ATOM 873 N N . LYS A 1 104 ? 8.242 7.572 5.425 1.00 91.94 104 LYS A N 1
ATOM 874 C CA . LYS A 1 104 ? 8.370 8.466 4.272 1.00 91.94 104 LYS A CA 1
ATOM 875 C C . LYS A 1 104 ? 6.999 9.017 3.914 1.00 91.94 104 LYS A C 1
ATOM 877 O O . LYS A 1 104 ? 6.021 8.274 3.834 1.00 91.94 104 LYS A O 1
ATOM 882 N N . SER A 1 105 ? 6.946 10.331 3.724 1.00 89.06 105 SER A N 1
ATOM 883 C CA . SER A 1 105 ? 5.771 11.024 3.209 1.00 89.06 105 SER A CA 1
ATOM 884 C C . SER A 1 105 ? 6.006 11.369 1.748 1.00 89.06 105 SER A C 1
ATOM 886 O O . SER A 1 105 ? 7.059 11.895 1.389 1.00 89.06 105 SER A O 1
ATOM 888 N N . SER A 1 106 ? 5.033 11.051 0.910 1.00 88.62 106 SER A N 1
ATOM 889 C CA . SER A 1 106 ? 5.011 11.397 -0.507 1.00 88.62 106 SER A CA 1
ATOM 890 C C . SER A 1 106 ? 3.606 11.849 -0.897 1.00 88.62 106 SER A C 1
ATOM 892 O O . SER A 1 106 ? 2.701 11.915 -0.060 1.00 88.62 106 SER A O 1
ATOM 894 N N . SER A 1 107 ? 3.401 12.216 -2.156 1.00 91.06 107 SER A N 1
ATOM 895 C CA . SER A 1 107 ? 2.065 12.484 -2.683 1.00 91.06 107 SER A CA 1
ATOM 896 C C . SER A 1 107 ? 1.895 11.814 -4.031 1.00 91.06 107 SER A C 1
ATOM 898 O O . SER A 1 107 ? 2.848 11.751 -4.807 1.00 91.06 107 SER A O 1
ATOM 900 N N . ILE A 1 108 ? 0.691 11.319 -4.285 1.00 91.69 108 ILE A N 1
ATOM 901 C CA . ILE A 1 108 ? 0.303 10.705 -5.552 1.00 91.69 108 ILE A CA 1
ATOM 902 C C . ILE A 1 108 ? -1.081 11.202 -5.951 1.00 91.69 108 ILE A C 1
ATOM 904 O O . ILE A 1 108 ? -1.893 11.543 -5.089 1.00 91.69 108 ILE A O 1
ATOM 908 N N . ASP A 1 109 ? -1.337 11.199 -7.249 1.00 92.94 109 ASP A N 1
ATOM 909 C CA . ASP A 1 109 ? -2.629 11.549 -7.816 1.00 92.94 109 ASP A CA 1
ATOM 910 C C . ASP A 1 109 ? -3.409 10.255 -8.077 1.00 92.94 109 ASP A C 1
ATOM 912 O O . ASP A 1 109 ? -2.921 9.359 -8.771 1.00 92.94 109 ASP A O 1
ATOM 916 N N . LEU A 1 110 ? -4.587 10.113 -7.465 1.00 92.94 110 LEU A N 1
ATOM 917 C CA . LEU A 1 110 ? -5.423 8.916 -7.572 1.00 92.94 110 LEU A CA 1
ATOM 918 C C . LEU A 1 110 ? -6.841 9.264 -8.030 1.00 92.94 110 LEU A C 1
ATOM 920 O O . LEU A 1 110 ? -7.406 10.241 -7.543 1.00 92.94 110 LEU A O 1
ATOM 924 N N . PRO A 1 111 ? -7.460 8.430 -8.884 1.00 93.88 111 PRO A N 1
ATOM 925 C CA . PRO A 1 111 ? -8.889 8.524 -9.154 1.00 93.88 111 PRO A CA 1
ATOM 926 C C . PRO A 1 111 ? -9.722 8.356 -7.876 1.00 93.88 111 PRO A C 1
ATOM 928 O O . PRO A 1 111 ? -9.406 7.512 -7.026 1.00 93.88 111 PRO A O 1
ATOM 931 N N . SER A 1 112 ? -10.812 9.116 -7.779 1.00 90.88 112 SER A N 1
ATOM 932 C CA . SER A 1 112 ? -11.801 9.080 -6.688 1.00 90.88 112 SER A CA 1
ATOM 933 C C . SER A 1 112 ? -12.257 7.659 -6.321 1.00 90.88 112 SER A C 1
ATOM 935 O O . SER A 1 112 ? -12.313 7.313 -5.139 1.00 90.88 112 SER A O 1
ATOM 937 N N . GLU A 1 113 ? -12.464 6.783 -7.310 1.00 92.56 113 GLU A N 1
ATOM 938 C CA . GLU A 1 113 ? -12.842 5.374 -7.114 1.00 92.56 113 GLU A CA 1
ATOM 939 C C . GLU A 1 113 ? -11.883 4.616 -6.173 1.00 92.56 113 GLU A C 1
ATOM 941 O O . GLU A 1 113 ? -12.311 3.842 -5.302 1.00 92.56 113 GLU A O 1
ATOM 946 N N . TRP A 1 114 ? -10.575 4.854 -6.313 1.00 93.88 114 TRP A N 1
ATOM 947 C CA . TRP A 1 114 ? -9.550 4.214 -5.488 1.00 93.88 114 TRP A CA 1
ATOM 948 C C . TRP A 1 114 ? -9.491 4.812 -4.086 1.00 93.88 114 TRP A C 1
ATOM 950 O O . TRP A 1 114 ? -9.209 4.094 -3.128 1.00 93.88 114 TRP A O 1
ATOM 960 N N . LEU A 1 115 ? -9.817 6.095 -3.929 1.00 91.69 115 LEU A N 1
ATOM 961 C CA . LEU A 1 115 ? -9.952 6.710 -2.607 1.00 91.69 115 LEU A CA 1
ATOM 962 C C . LEU A 1 115 ? -11.148 6.143 -1.846 1.00 91.69 115 LEU A C 1
ATOM 964 O O . LEU A 1 115 ? -11.026 5.816 -0.661 1.00 91.69 115 LEU A O 1
ATOM 968 N N . ASN A 1 116 ? -12.263 5.946 -2.546 1.00 92.62 116 ASN A N 1
ATOM 969 C CA . ASN A 1 116 ? -13.436 5.270 -2.008 1.00 92.62 116 ASN A CA 1
ATOM 970 C C . ASN A 1 116 ? -13.095 3.829 -1.609 1.00 92.62 116 ASN A C 1
ATOM 972 O O . ASN A 1 116 ? -13.468 3.392 -0.523 1.00 92.62 116 ASN A O 1
ATOM 976 N N . PHE A 1 117 ? -12.301 3.116 -2.418 1.00 94.88 117 PHE A N 1
ATOM 977 C CA . PHE A 1 117 ? -11.850 1.761 -2.077 1.00 94.88 117 PHE A CA 1
ATOM 978 C C . PHE A 1 117 ? -11.020 1.733 -0.799 1.00 94.88 117 PHE A C 1
ATOM 980 O O . PHE A 1 117 ? -11.253 0.890 0.060 1.00 94.88 117 PHE A O 1
ATOM 987 N N . ILE A 1 118 ? -10.074 2.661 -0.647 1.00 93.69 118 ILE A N 1
ATOM 988 C CA . ILE A 1 118 ? -9.260 2.759 0.569 1.00 93.69 118 ILE A CA 1
ATOM 989 C C . ILE A 1 118 ? -10.159 2.951 1.794 1.00 93.69 118 ILE A C 1
ATOM 991 O O . ILE A 1 118 ? -9.933 2.314 2.822 1.00 93.69 118 ILE A O 1
ATOM 995 N N . ASN A 1 119 ? -11.182 3.807 1.706 1.00 93.00 119 ASN A N 1
ATOM 996 C CA . ASN A 1 119 ? -12.136 3.978 2.801 1.00 93.00 119 ASN A CA 1
ATOM 997 C C . ASN A 1 119 ? -12.905 2.682 3.097 1.00 93.00 119 ASN A C 1
ATOM 999 O O . ASN A 1 119 ? -12.925 2.243 4.247 1.00 93.00 119 ASN A O 1
ATOM 1003 N N . ASP A 1 120 ? -13.478 2.060 2.067 1.00 94.44 120 ASP A N 1
ATOM 1004 C CA . ASP A 1 120 ? -14.248 0.818 2.184 1.00 94.44 120 ASP A CA 1
ATOM 1005 C C . ASP A 1 120 ? -13.404 -0.308 2.795 1.00 94.44 120 ASP A C 1
ATOM 1007 O O . ASP A 1 120 ? -13.868 -1.056 3.657 1.00 94.44 120 ASP A O 1
ATOM 1011 N N . PHE A 1 121 ? -12.136 -0.405 2.395 1.00 94.94 121 PHE A N 1
ATOM 1012 C CA . PHE A 1 121 ? -11.212 -1.425 2.875 1.00 94.94 121 PHE A CA 1
ATOM 1013 C C . PHE A 1 121 ? -10.894 -1.250 4.355 1.00 94.94 121 PHE A C 1
ATOM 1015 O O . PHE A 1 121 ? -10.937 -2.202 5.136 1.00 94.94 121 PHE A O 1
ATOM 1022 N N . LEU A 1 122 ? -10.610 -0.020 4.768 1.00 92.62 122 LEU A N 1
ATOM 1023 C CA . LEU A 1 122 ? -10.345 0.264 6.169 1.00 92.62 122 LEU A CA 1
ATOM 1024 C C . LEU A 1 122 ? -11.608 0.091 7.025 1.00 92.62 122 LEU A C 1
ATOM 1026 O O . LEU A 1 122 ? -11.501 -0.382 8.156 1.00 92.62 122 LEU A O 1
ATOM 1030 N N . TYR A 1 123 ? -12.792 0.431 6.498 1.00 93.56 123 TYR A N 1
ATOM 1031 C CA . TYR A 1 123 ? -14.066 0.137 7.157 1.00 93.56 123 TYR A CA 1
ATOM 1032 C C . TYR A 1 123 ? -14.212 -1.369 7.370 1.00 93.56 123 TYR A C 1
ATOM 1034 O O . TYR A 1 123 ? -14.440 -1.802 8.495 1.00 93.56 123 TYR A O 1
ATOM 1042 N N . HIS A 1 124 ? -14.008 -2.172 6.323 1.00 93.31 124 HIS A N 1
ATOM 1043 C CA . HIS A 1 124 ? -14.087 -3.629 6.403 1.00 93.31 124 HIS A CA 1
ATOM 1044 C C . HIS A 1 124 ? -13.171 -4.192 7.498 1.00 93.31 124 HIS A C 1
ATOM 1046 O O . HIS A 1 124 ? -13.622 -4.945 8.361 1.00 93.31 124 HIS A O 1
ATOM 1052 N N . LYS A 1 125 ? -11.906 -3.759 7.526 1.00 93.06 125 LYS A N 1
ATOM 1053 C CA . LYS A 1 125 ? -10.926 -4.200 8.527 1.00 93.06 125 LYS A CA 1
ATOM 1054 C C . LYS A 1 125 ? -11.311 -3.816 9.955 1.00 93.06 125 LYS A C 1
ATOM 1056 O O . LYS A 1 125 ? -11.126 -4.605 10.878 1.00 93.06 125 LYS A O 1
ATOM 1061 N N . LYS A 1 126 ? -11.855 -2.617 10.157 1.00 90.50 126 LYS A N 1
ATOM 1062 C CA . LYS A 1 126 ? -12.208 -2.129 11.496 1.00 90.50 126 LYS A CA 1
ATOM 1063 C C . LYS A 1 126 ? -13.543 -2.654 11.999 1.00 90.50 126 LYS A C 1
ATOM 1065 O O . LYS A 1 126 ? -13.616 -3.114 13.132 1.00 90.50 126 LYS A O 1
ATOM 1070 N N . MET A 1 127 ? -14.580 -2.540 11.180 1.00 90.38 127 MET A N 1
ATOM 1071 C CA . MET A 1 127 ? -15.961 -2.776 11.593 1.00 90.38 127 MET A CA 1
ATOM 1072 C C . MET A 1 127 ? -16.374 -4.229 11.397 1.00 90.38 127 MET A C 1
ATOM 1074 O O . MET A 1 127 ? -17.029 -4.788 12.269 1.00 90.38 127 MET A O 1
ATOM 1078 N N . ASN A 1 128 ? -15.961 -4.862 10.294 1.00 90.50 128 ASN A N 1
ATOM 1079 C CA . ASN A 1 128 ? -16.381 -6.233 10.001 1.00 90.50 128 ASN A CA 1
ATOM 1080 C C . ASN A 1 128 ? -15.417 -7.254 10.614 1.00 90.50 128 ASN A C 1
ATOM 1082 O O . ASN A 1 128 ? -15.863 -8.234 11.199 1.00 90.50 128 ASN A O 1
ATOM 1086 N N . GLU A 1 129 ? -14.103 -7.031 10.496 1.00 91.06 129 GLU A N 1
ATOM 1087 C CA . GLU A 1 129 ? -13.088 -7.918 11.091 1.00 91.06 129 GLU A CA 1
ATOM 1088 C C . GLU A 1 129 ? -12.733 -7.545 12.545 1.00 91.06 129 GLU A C 1
ATOM 1090 O O . GLU A 1 129 ? -12.009 -8.281 13.212 1.00 91.06 129 GLU A O 1
ATOM 1095 N N . GLY A 1 130 ? -13.223 -6.409 13.058 1.00 86.31 130 GLY A N 1
ATOM 1096 C CA . GLY A 1 130 ? -12.992 -5.984 14.443 1.00 86.31 130 GLY A CA 1
ATOM 1097 C C . GLY A 1 130 ? -11.564 -5.507 14.746 1.00 86.31 130 GLY A C 1
ATOM 1098 O O . GLY A 1 130 ? -11.189 -5.385 15.914 1.00 86.31 130 GLY A O 1
ATOM 1099 N N . ILE A 1 131 ? -10.737 -5.218 13.733 1.00 87.44 131 ILE A N 1
ATOM 1100 C CA . ILE A 1 131 ? -9.339 -4.798 13.917 1.00 87.44 131 ILE A CA 1
ATOM 1101 C C . ILE A 1 131 ? -9.278 -3.280 14.132 1.00 87.44 131 ILE A C 1
ATOM 1103 O O . ILE A 1 131 ? -8.881 -2.505 13.262 1.00 87.44 131 ILE A O 1
ATOM 1107 N N . ILE A 1 132 ? -9.664 -2.834 15.327 1.00 81.31 132 ILE A N 1
ATOM 1108 C CA . ILE A 1 132 ? -9.874 -1.411 15.669 1.00 81.31 132 ILE A CA 1
ATOM 1109 C C . ILE A 1 132 ? -8.639 -0.532 15.375 1.00 81.31 132 ILE A C 1
ATOM 1111 O O . ILE A 1 132 ? -8.767 0.603 14.903 1.00 81.31 132 ILE A O 1
ATOM 1115 N N . LYS A 1 133 ? -7.430 -1.066 15.606 1.00 84.38 133 LYS A N 1
ATOM 1116 C CA . LYS A 1 133 ? -6.147 -0.359 15.416 1.00 84.38 133 LYS A CA 1
ATOM 1117 C C . LYS A 1 133 ? -5.609 -0.390 13.978 1.00 84.38 133 LYS A C 1
ATOM 1119 O O . LYS A 1 133 ? -4.548 0.188 13.731 1.00 84.38 133 LYS A O 1
ATOM 1124 N N . TYR A 1 134 ? -6.314 -1.034 13.045 1.00 87.50 134 TYR A N 1
ATOM 1125 C CA . TYR A 1 134 ? -5.889 -1.115 11.650 1.00 87.50 134 TYR A CA 1
ATOM 1126 C C . TYR A 1 134 ? -5.880 0.273 11.008 1.00 87.50 134 TYR A C 1
ATOM 1128 O O . TYR A 1 134 ? -6.829 1.052 11.118 1.00 87.50 134 TYR A O 1
ATOM 1136 N N . SER A 1 135 ? -4.786 0.612 10.348 1.00 88.69 135 SER A N 1
ATOM 1137 C CA . SER A 1 135 ? -4.519 1.939 9.812 1.00 88.69 135 SER A CA 1
ATOM 1138 C C . SER A 1 135 ? -4.202 1.883 8.323 1.00 88.69 135 SER A C 1
ATOM 1140 O O . SER A 1 135 ? -3.969 0.823 7.744 1.00 88.69 135 SER A O 1
ATOM 1142 N N . ARG A 1 136 ? -4.122 3.065 7.701 1.00 89.94 136 ARG A N 1
ATOM 1143 C CA . ARG A 1 136 ? -3.614 3.193 6.330 1.00 89.94 136 ARG A CA 1
ATOM 1144 C C . ARG A 1 136 ? -2.207 2.613 6.174 1.00 89.94 136 ARG A C 1
ATOM 1146 O O . ARG A 1 136 ? -1.927 2.058 5.124 1.00 89.94 136 ARG A O 1
ATOM 1153 N N . LEU A 1 137 ? -1.353 2.710 7.197 1.00 91.19 137 LEU A N 1
ATOM 1154 C CA . LEU A 1 137 ? -0.007 2.134 7.147 1.00 91.19 137 LEU A CA 1
ATOM 1155 C C . LEU A 1 137 ? -0.066 0.608 7.055 1.00 91.19 137 LEU A C 1
ATOM 1157 O O . LEU A 1 137 ? 0.604 0.041 6.205 1.00 91.19 137 LEU A O 1
ATOM 1161 N N . ASP A 1 138 ? -0.925 -0.037 7.848 1.00 91.81 138 ASP A N 1
ATOM 1162 C CA . ASP A 1 138 ? -1.053 -1.501 7.829 1.00 91.81 138 ASP A CA 1
ATOM 1163 C C . ASP A 1 138 ? -1.647 -1.988 6.501 1.00 91.81 138 ASP A C 1
ATOM 1165 O O . ASP A 1 138 ? -1.167 -2.966 5.933 1.00 91.81 138 ASP A O 1
ATOM 1169 N N . MET A 1 139 ? -2.631 -1.257 5.961 1.00 94.56 139 MET A N 1
ATOM 1170 C CA . MET A 1 139 ? -3.165 -1.501 4.617 1.00 94.56 139 MET A CA 1
ATOM 1171 C C . MET A 1 139 ? -2.066 -1.448 3.560 1.00 94.56 139 MET A C 1
ATOM 1173 O O . MET A 1 139 ? -2.010 -2.308 2.684 1.00 94.56 139 MET A O 1
ATOM 1177 N N . ILE A 1 140 ? -1.193 -0.443 3.632 1.00 94.62 140 ILE A N 1
ATOM 1178 C CA . ILE A 1 140 ? -0.100 -0.290 2.678 1.00 94.62 140 ILE A CA 1
ATOM 1179 C C . ILE A 1 140 ? 0.917 -1.423 2.841 1.00 94.62 140 ILE A C 1
ATOM 1181 O O . ILE A 1 140 ? 1.266 -2.045 1.843 1.00 94.62 140 ILE A O 1
ATOM 1185 N N . SER A 1 141 ? 1.338 -1.763 4.060 1.00 95.12 141 SER A N 1
ATOM 1186 C CA . SER A 1 141 ? 2.237 -2.904 4.288 1.00 95.12 141 SER A CA 1
ATOM 1187 C C . SER A 1 141 ? 1.644 -4.214 3.760 1.00 95.12 141 SER A C 1
ATOM 1189 O O . SER A 1 141 ? 2.343 -5.029 3.150 1.00 95.12 141 SER A O 1
ATOM 1191 N N . GLU A 1 142 ? 0.337 -4.421 3.932 1.00 96.44 142 GLU A N 1
ATOM 1192 C CA . GLU A 1 142 ? -0.344 -5.595 3.395 1.00 96.44 142 GLU A CA 1
ATOM 1193 C C . GLU A 1 142 ? -0.380 -5.585 1.861 1.00 96.44 142 GLU A C 1
ATOM 1195 O O . GLU A 1 142 ? -0.087 -6.593 1.214 1.00 96.44 142 GLU A O 1
ATOM 1200 N N . MET A 1 143 ? -0.688 -4.433 1.276 1.00 96.62 143 MET A N 1
ATOM 1201 C CA . MET A 1 143 ? -0.664 -4.211 -0.162 1.00 96.62 143 MET A CA 1
ATOM 1202 C C . MET A 1 143 ? 0.713 -4.541 -0.758 1.00 96.62 143 MET A C 1
ATOM 1204 O O . MET A 1 143 ? 0.797 -5.302 -1.723 1.00 96.62 143 MET A O 1
ATOM 1208 N N . ILE A 1 144 ? 1.792 -4.023 -0.163 1.00 97.00 144 ILE A N 1
ATOM 1209 C CA . ILE A 1 144 ? 3.174 -4.302 -0.579 1.00 97.00 144 ILE A CA 1
ATOM 1210 C C . ILE A 1 144 ? 3.490 -5.788 -0.443 1.00 97.00 144 ILE A C 1
ATOM 1212 O O . ILE A 1 144 ? 4.038 -6.382 -1.370 1.00 97.00 144 ILE A O 1
ATOM 1216 N N . SER A 1 145 ? 3.078 -6.424 0.653 1.00 97.12 145 SER A N 1
ATOM 1217 C CA . SER A 1 145 ? 3.268 -7.866 0.844 1.00 97.12 145 SER A CA 1
ATOM 1218 C C . SER A 1 145 ? 2.633 -8.684 -0.287 1.00 97.12 145 SER A C 1
ATOM 1220 O O . SER A 1 145 ? 3.233 -9.645 -0.769 1.00 97.12 145 SER A O 1
ATOM 1222 N N . LEU A 1 146 ? 1.452 -8.286 -0.774 1.00 97.50 146 LEU A N 1
ATOM 1223 C CA . LEU A 1 146 ? 0.815 -8.930 -1.927 1.00 97.50 146 LEU A CA 1
ATOM 1224 C C . LEU A 1 146 ? 1.565 -8.671 -3.237 1.00 97.50 146 LEU A C 1
ATOM 1226 O O . LEU A 1 146 ? 1.677 -9.589 -4.051 1.00 97.50 146 LEU A O 1
ATOM 1230 N N . ILE A 1 147 ? 2.104 -7.463 -3.436 1.00 97.31 147 ILE A N 1
ATOM 1231 C CA . ILE A 1 147 ? 2.973 -7.164 -4.584 1.00 97.31 147 ILE A CA 1
ATOM 1232 C C . ILE A 1 147 ? 4.192 -8.092 -4.563 1.00 97.31 147 ILE A C 1
ATOM 1234 O O . ILE A 1 147 ? 4.467 -8.732 -5.579 1.00 97.31 147 ILE A O 1
ATOM 1238 N N . LYS A 1 148 ? 4.868 -8.248 -3.417 1.00 96.81 148 LYS A N 1
ATOM 1239 C CA . LYS A 1 148 ? 6.017 -9.160 -3.278 1.00 96.81 148 LYS A CA 1
ATOM 1240 C C . LYS A 1 148 ? 5.655 -10.605 -3.602 1.00 96.81 148 LYS A C 1
ATOM 1242 O O . LYS A 1 148 ? 6.351 -11.278 -4.355 1.00 96.81 148 LYS A O 1
ATOM 1247 N N . GLN A 1 149 ? 4.528 -11.081 -3.076 1.00 96.31 149 GLN A N 1
ATOM 1248 C CA . GLN A 1 149 ? 4.061 -12.450 -3.307 1.00 96.31 149 GLN A CA 1
ATOM 1249 C C . GLN A 1 149 ? 3.722 -12.735 -4.775 1.00 96.31 149 GLN A C 1
ATOM 1251 O O . GLN A 1 149 ? 3.882 -13.874 -5.224 1.00 96.31 149 GLN A O 1
ATOM 1256 N N . LYS A 1 150 ? 3.217 -11.733 -5.506 1.00 96.44 150 LYS A N 1
ATOM 1257 C CA . LYS A 1 150 ? 2.819 -11.868 -6.913 1.00 96.44 150 LYS A CA 1
ATOM 1258 C C . LYS A 1 150 ? 3.966 -11.707 -7.902 1.00 96.44 150 LYS A C 1
ATOM 1260 O O . LYS A 1 150 ? 3.852 -12.270 -8.983 1.00 96.44 150 LYS A O 1
ATOM 1265 N N . ASN A 1 151 ? 5.026 -10.995 -7.532 1.00 94.19 151 ASN A N 1
ATOM 1266 C CA . ASN A 1 151 ? 6.175 -10.725 -8.394 1.00 94.19 151 ASN A CA 1
ATOM 1267 C C . ASN A 1 151 ? 7.435 -11.320 -7.740 1.00 94.19 151 ASN A C 1
ATOM 1269 O O . ASN A 1 151 ? 8.227 -10.619 -7.104 1.00 94.19 151 ASN A O 1
ATOM 1273 N N . LYS A 1 152 ? 7.571 -12.649 -7.816 1.00 92.75 152 LYS A N 1
ATOM 1274 C CA . LYS A 1 152 ? 8.666 -13.405 -7.168 1.00 92.75 152 LYS A CA 1
ATOM 1275 C C . LYS A 1 152 ? 9.996 -13.273 -7.905 1.00 92.75 152 LYS A C 1
ATOM 1277 O O . LYS A 1 152 ? 11.042 -13.581 -7.349 1.00 92.75 152 LYS A O 1
ATOM 1282 N N . GLU A 1 153 ? 9.932 -12.850 -9.156 1.00 91.62 153 GLU A N 1
ATOM 1283 C CA . GLU A 1 153 ? 11.060 -12.566 -10.031 1.00 91.62 153 GLU A CA 1
ATOM 1284 C C . GLU A 1 153 ? 11.833 -11.306 -9.626 1.00 91.62 153 GLU A C 1
ATOM 1286 O O . GLU A 1 153 ? 12.985 -11.139 -10.019 1.00 91.62 153 GLU A O 1
ATOM 1291 N N . ILE A 1 154 ? 11.229 -10.440 -8.810 1.00 91.94 154 ILE A N 1
ATOM 1292 C CA . ILE A 1 154 ? 11.893 -9.257 -8.274 1.00 91.94 154 ILE A CA 1
ATOM 1293 C C . ILE A 1 154 ? 12.719 -9.681 -7.054 1.00 91.94 154 ILE A C 1
ATOM 1295 O O . ILE A 1 154 ? 12.164 -10.271 -6.123 1.00 91.94 154 ILE A O 1
ATOM 1299 N N . PRO A 1 155 ? 14.024 -9.370 -7.000 1.00 89.69 155 PRO A N 1
ATOM 1300 C CA . PRO A 1 155 ? 14.808 -9.594 -5.796 1.00 89.69 155 PRO A CA 1
ATOM 1301 C C . PRO A 1 155 ? 14.328 -8.618 -4.720 1.00 89.69 155 PRO A C 1
ATOM 1303 O O . PRO A 1 155 ? 14.522 -7.412 -4.851 1.00 89.69 155 PRO A O 1
ATOM 1306 N N . TRP A 1 156 ? 13.685 -9.113 -3.668 1.00 90.25 156 TRP A N 1
ATOM 1307 C CA . TRP A 1 156 ? 13.264 -8.311 -2.514 1.00 90.25 156 TRP A CA 1
ATOM 1308 C C . TRP A 1 156 ? 14.373 -8.276 -1.458 1.00 90.25 156 TRP A C 1
ATOM 1310 O O . TRP A 1 156 ? 15.131 -9.238 -1.345 1.00 90.25 156 TRP A O 1
ATOM 1320 N N . ASN A 1 157 ? 14.471 -7.173 -0.710 1.00 66.75 157 ASN A N 1
ATOM 1321 C CA . ASN A 1 157 ? 15.326 -7.092 0.479 1.00 66.75 157 ASN A CA 1
ATOM 1322 C C . ASN A 1 157 ? 14.576 -7.567 1.727 1.00 66.75 157 ASN A C 1
ATOM 1324 O O . ASN A 1 157 ? 13.325 -7.431 1.751 1.00 66.75 157 ASN A O 1
#

pLDDT: mean 80.04, std 20.91, range [34.56, 97.5]

Secondary structure (DSSP, 8-state):
----------SSSSTTS---------------EEEEEEEEEHHHHHHHHHHHHHHHHTS-----HHHHHHHHHHHHHHHH-PPSS-----------TT----EEEEEEEEEHHHHHHHHHHHHIIIIIS--TT--HHHHHHHHHHHHHHH-TTS---

Foldseek 3Di:
DDDDDDDPPDDPPVVPPPDDDDDDPPPPPDQDWDKDKDKEFPLLVVLLVLLQVCCCPVVVDDGDSQNSQVQLLVLVCVVPVFDFDDDQDDFDPDDPPPPPGHMDIDMDIGTPVSVRSLRRSVCCVCPVVVVVNDDPHNSSVVSSVSSCVVCVVRDGD

Radius of gyration: 24.1 Å; chains: 1; bounding box: 61×78×42 Å